Protein AF-A0A8T5RYU9-F1 (afdb_monomer)

Structure (mmCIF, N/CA/C/O backbone):
data_AF-A0A8T5RYU9-F1
#
_entry.id   AF-A0A8T5RYU9-F1
#
loop_
_atom_site.group_PDB
_atom_site.id
_atom_site.type_symbol
_atom_site.label_atom_id
_atom_site.label_alt_id
_atom_site.label_comp_id
_atom_site.label_asym_id
_atom_site.label_entity_id
_atom_site.label_seq_id
_atom_site.pdbx_PDB_ins_code
_atom_site.Cartn_x
_atom_site.Cartn_y
_atom_site.Cartn_z
_atom_site.occupancy
_atom_site.B_iso_or_equiv
_atom_site.auth_seq_id
_atom_site.auth_comp_id
_atom_site.auth_asym_id
_atom_site.auth_atom_id
_atom_site.pdbx_PDB_model_num
ATOM 1 N N . PHE A 1 1 ? 0.669 10.475 -1.159 1.00 78.00 1 PHE A N 1
ATOM 2 C CA . PHE A 1 1 ? 1.565 9.339 -1.446 1.00 78.00 1 PHE A CA 1
ATOM 3 C C . PHE A 1 1 ? 2.397 9.607 -2.696 1.00 78.00 1 PHE A C 1
ATOM 5 O O . PHE A 1 1 ? 3.528 10.034 -2.533 1.00 78.00 1 PHE A O 1
ATOM 12 N N . PHE A 1 2 ? 1.843 9.515 -3.912 1.00 74.62 2 PHE A N 1
ATOM 13 C CA . PHE A 1 2 ? 2.613 9.775 -5.142 1.00 74.62 2 PHE A CA 1
ATOM 14 C C . PHE A 1 2 ? 3.248 11.167 -5.209 1.00 74.62 2 PHE A C 1
ATOM 16 O O . PHE A 1 2 ? 4.422 11.258 -5.515 1.00 74.62 2 PHE A O 1
ATOM 23 N N . GLY A 1 3 ? 2.546 12.235 -4.812 1.00 72.81 3 GLY A N 1
ATOM 24 C CA . GLY A 1 3 ? 3.155 13.574 -4.765 1.00 72.81 3 GLY A CA 1
ATOM 25 C C . GLY A 1 3 ? 4.352 13.688 -3.807 1.00 72.81 3 GLY A C 1
ATOM 26 O O . GLY A 1 3 ? 5.285 14.424 -4.089 1.00 72.81 3 GLY A O 1
ATOM 27 N N . PHE A 1 4 ? 4.362 12.922 -2.708 1.00 77.75 4 PHE A N 1
ATOM 28 C CA . PHE A 1 4 ? 5.522 12.850 -1.813 1.00 77.75 4 PHE A CA 1
ATOM 29 C C . PHE A 1 4 ? 6.677 12.107 -2.491 1.00 77.75 4 PHE A C 1
ATOM 31 O O . PHE A 1 4 ? 7.790 12.613 -2.502 1.00 77.75 4 PHE A O 1
ATOM 38 N N . ILE A 1 5 ? 6.396 10.959 -3.115 1.00 74.94 5 ILE A N 1
ATOM 39 C CA . ILE A 1 5 ? 7.390 10.179 -3.865 1.00 74.94 5 ILE A CA 1
ATOM 40 C C . ILE A 1 5 ? 8.004 11.020 -4.996 1.00 74.94 5 ILE A C 1
ATOM 42 O O . ILE A 1 5 ? 9.221 11.132 -5.071 1.00 74.94 5 ILE A O 1
ATOM 46 N N . CYS A 1 6 ? 7.182 11.672 -5.821 1.00 71.38 6 CYS A N 1
ATOM 47 C CA . CYS A 1 6 ? 7.631 12.511 -6.935 1.00 71.38 6 CYS A CA 1
ATOM 48 C C . CYS A 1 6 ? 8.440 13.731 -6.481 1.00 71.38 6 CYS A C 1
ATOM 50 O O . CYS A 1 6 ? 9.391 14.112 -7.149 1.00 71.38 6 CYS A O 1
ATOM 52 N N . ASN A 1 7 ? 8.093 14.337 -5.342 1.00 75.38 7 ASN A N 1
ATOM 53 C CA . ASN A 1 7 ? 8.866 15.454 -4.800 1.00 75.38 7 ASN A CA 1
ATOM 54 C C . ASN A 1 7 ? 10.237 15.015 -4.267 1.00 75.38 7 ASN A C 1
ATOM 56 O O . ASN A 1 7 ? 11.183 15.789 -4.258 1.00 75.38 7 ASN A O 1
ATOM 60 N N . VAL A 1 8 ? 10.329 13.782 -3.778 1.00 70.31 8 VAL A N 1
ATOM 61 C CA . VAL A 1 8 ? 11.520 13.274 -3.099 1.00 70.31 8 VAL A CA 1
ATOM 62 C C . VAL A 1 8 ? 12.534 12.664 -4.069 1.00 70.31 8 VAL A C 1
ATOM 64 O O . VAL A 1 8 ? 13.731 12.780 -3.842 1.00 70.31 8 VAL A O 1
ATOM 67 N N . TYR A 1 9 ? 12.073 12.012 -5.132 1.00 65.25 9 TYR A N 1
ATOM 68 C CA . TYR A 1 9 ? 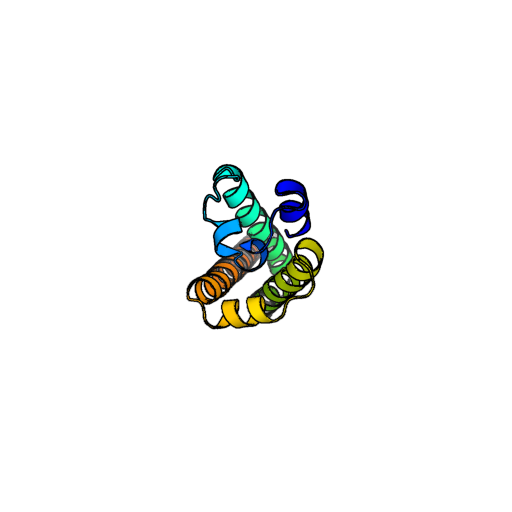12.947 11.380 -6.122 1.00 65.25 9 TYR A CA 1
ATOM 69 C C . TYR A 1 9 ? 13.256 12.265 -7.346 1.00 65.25 9 TYR A C 1
ATOM 71 O O . TYR A 1 9 ? 13.955 11.825 -8.259 1.00 65.25 9 TYR A O 1
ATOM 79 N N . GLU A 1 10 ? 12.711 13.483 -7.398 1.00 62.25 10 GLU A N 1
ATOM 80 C CA . GLU A 1 10 ? 12.784 14.349 -8.579 1.00 62.25 10 GLU A CA 1
ATOM 81 C C . GLU A 1 10 ? 12.325 13.600 -9.859 1.00 62.25 10 GLU A C 1
ATOM 83 O O . GLU A 1 10 ? 11.500 12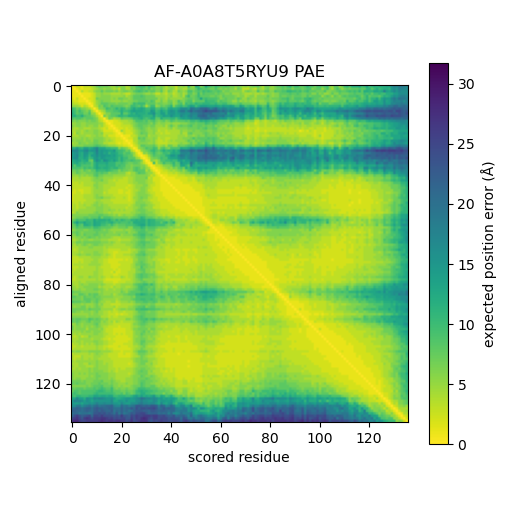.684 -9.796 1.00 62.25 10 GLU A O 1
ATOM 88 N N . TYR A 1 11 ? 12.790 13.992 -11.048 1.00 58.38 11 TYR A N 1
ATOM 89 C CA . TYR A 1 11 ? 12.361 13.382 -12.318 1.00 58.38 11 TYR A CA 1
ATOM 90 C C . TYR A 1 11 ? 12.949 11.971 -12.564 1.00 58.38 11 TYR A C 1
ATOM 92 O O . TYR A 1 11 ? 12.584 11.322 -13.543 1.00 58.38 11 TYR A O 1
ATOM 100 N N . ASP A 1 12 ? 13.835 11.475 -11.690 1.00 61.25 12 ASP A N 1
ATOM 101 C CA . ASP A 1 12 ? 14.712 10.319 -11.955 1.00 61.25 12 ASP A CA 1
ATOM 102 C C . ASP A 1 12 ? 14.230 8.996 -11.317 1.00 61.25 12 ASP A C 1
ATOM 104 O O . ASP A 1 12 ? 14.986 8.046 -11.127 1.00 61.25 12 ASP A O 1
ATOM 108 N N . ILE A 1 13 ? 12.939 8.895 -10.974 1.00 66.94 13 ILE A N 1
ATOM 109 C CA . ILE A 1 13 ? 12.355 7.641 -10.447 1.00 66.94 13 ILE A CA 1
ATOM 110 C C . ILE A 1 13 ? 12.397 6.526 -11.497 1.00 66.94 13 ILE A C 1
ATOM 112 O O . ILE A 1 13 ? 12.555 5.342 -11.168 1.00 66.94 13 ILE A O 1
ATOM 116 N N . GLY A 1 14 ? 12.227 6.905 -12.765 1.00 72.06 14 GLY A N 1
ATOM 117 C CA . GLY A 1 14 ? 12.243 5.997 -13.900 1.00 72.06 14 GLY A CA 1
ATOM 118 C C . GLY A 1 14 ? 11.305 4.797 -13.724 1.00 72.06 14 GLY A C 1
ATOM 119 O O . GLY A 1 14 ? 10.153 4.912 -13.305 1.00 72.06 14 GLY A O 1
ATOM 120 N N . VAL A 1 15 ? 11.845 3.610 -13.997 1.00 74.75 15 VAL A N 1
ATOM 121 C CA . VAL A 1 15 ? 11.147 2.315 -13.921 1.00 74.75 15 VAL A CA 1
ATOM 122 C C . VAL A 1 15 ? 10.771 1.926 -12.483 1.00 74.75 15 VAL A C 1
ATOM 124 O O . VAL A 1 15 ? 9.825 1.166 -12.275 1.00 74.75 15 VAL A O 1
ATOM 127 N N . 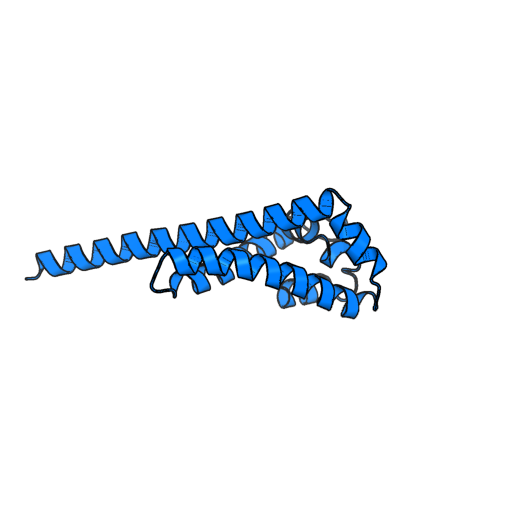SER A 1 16 ? 11.440 2.482 -11.470 1.00 76.38 16 SER A N 1
ATOM 128 C CA . SER A 1 16 ? 11.203 2.139 -10.059 1.00 76.38 16 SER A CA 1
ATOM 129 C C . SER A 1 16 ? 9.791 2.508 -9.590 1.00 76.38 16 SER A C 1
ATOM 131 O O . SER A 1 16 ? 9.284 1.912 -8.645 1.00 76.38 16 SER A O 1
ATOM 133 N N . ILE A 1 17 ? 9.120 3.458 -10.258 1.00 82.31 17 ILE A N 1
ATOM 134 C CA . ILE A 1 17 ? 7.743 3.840 -9.910 1.00 82.31 17 ILE A CA 1
ATOM 135 C C . ILE A 1 17 ? 6.735 2.743 -10.257 1.00 82.31 17 ILE A C 1
ATOM 137 O O . ILE A 1 17 ? 5.683 2.662 -9.626 1.00 82.31 17 ILE A O 1
ATOM 141 N N . LEU A 1 18 ? 7.056 1.876 -11.225 1.00 82.56 18 LEU A N 1
ATOM 142 C CA . LEU A 1 18 ? 6.250 0.694 -11.526 1.00 82.56 18 LEU A CA 1
ATOM 143 C C . LEU A 1 18 ? 6.374 -0.326 -10.389 1.00 82.56 18 LEU A C 1
ATOM 145 O O . LEU A 1 18 ? 5.369 -0.866 -9.932 1.00 82.56 1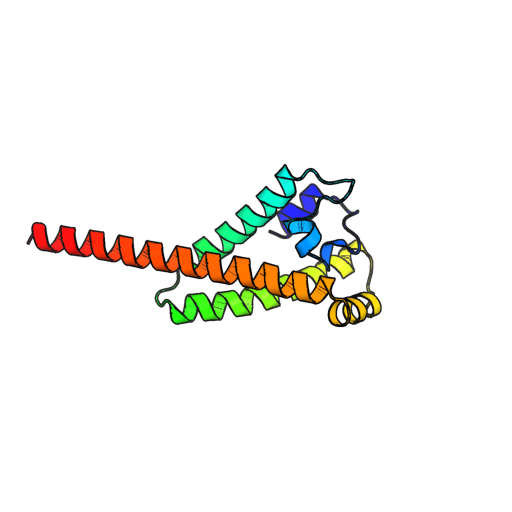8 LEU A O 1
ATOM 149 N N . TYR A 1 19 ? 7.589 -0.514 -9.872 1.00 84.38 19 TYR A N 1
ATOM 150 C CA . TYR A 1 19 ? 7.918 -1.442 -8.789 1.00 84.38 19 TYR A CA 1
ATOM 151 C C . TYR A 1 19 ? 7.890 -0.746 -7.425 1.00 84.38 19 TYR A C 1
ATOM 153 O O . TYR A 1 19 ? 8.901 -0.563 -6.748 1.00 84.38 19 TYR A O 1
ATOM 161 N N . LEU A 1 20 ? 6.691 -0.345 -6.997 1.00 84.31 20 LEU A N 1
ATOM 162 C CA . LEU A 1 20 ? 6.484 0.357 -5.726 1.00 84.31 20 LEU A CA 1
ATOM 163 C C . LEU A 1 20 ? 6.981 -0.422 -4.500 1.00 84.31 20 LEU A C 1
ATOM 165 O O . LEU A 1 20 ? 7.258 0.211 -3.486 1.00 84.31 20 LEU A O 1
ATOM 169 N N . ASN A 1 21 ? 7.125 -1.754 -4.554 1.00 80.12 21 ASN A N 1
ATOM 170 C CA . ASN A 1 21 ? 7.784 -2.494 -3.470 1.00 80.12 21 ASN A CA 1
ATOM 171 C C . ASN A 1 21 ? 9.196 -1.966 -3.194 1.00 80.12 21 ASN A C 1
ATOM 173 O O . ASN A 1 21 ? 9.579 -1.827 -2.032 1.00 80.12 21 ASN A O 1
ATOM 177 N N . GLN A 1 22 ? 9.938 -1.628 -4.249 1.00 79.31 22 GLN A N 1
ATOM 178 C CA . GLN A 1 22 ? 11.279 -1.082 -4.138 1.00 79.31 22 GLN A CA 1
ATOM 179 C C . GLN A 1 22 ? 11.221 0.303 -3.503 1.00 79.31 22 GLN A C 1
ATOM 181 O O . GLN A 1 22 ? 11.912 0.554 -2.529 1.00 79.31 22 GLN A O 1
ATOM 186 N N . VAL A 1 23 ? 10.299 1.162 -3.939 1.00 77.25 23 VAL A N 1
ATOM 187 C CA . VAL A 1 23 ? 10.106 2.499 -3.347 1.00 77.25 23 VAL A CA 1
ATOM 188 C C . VAL A 1 23 ? 9.704 2.433 -1.863 1.00 77.25 23 VAL A C 1
ATOM 190 O O . VAL A 1 23 ? 10.141 3.254 -1.055 1.00 77.25 23 VAL A O 1
ATOM 193 N N . LEU A 1 24 ? 8.874 1.455 -1.489 1.00 76.94 24 LEU A N 1
ATOM 194 C CA . LEU A 1 24 ? 8.314 1.306 -0.143 1.00 76.94 24 LEU A CA 1
ATOM 195 C C . LEU A 1 24 ? 9.282 0.657 0.860 1.00 76.94 24 LEU A C 1
ATOM 197 O O . LEU A 1 24 ? 9.250 1.020 2.038 1.00 76.94 24 LEU A O 1
ATOM 201 N N . PHE A 1 25 ? 10.115 -0.294 0.420 1.00 69.94 25 PHE A N 1
ATOM 202 C CA . PHE A 1 25 ? 10.920 -1.132 1.320 1.00 69.94 25 PHE A CA 1
ATOM 203 C C . PHE A 1 25 ? 12.377 -1.349 0.907 1.00 69.94 25 PHE A C 1
ATOM 205 O O . PHE A 1 25 ? 13.163 -1.730 1.773 1.00 69.94 25 PHE A O 1
ATOM 212 N N . MET A 1 26 ? 12.763 -1.138 -0.357 1.00 61.50 26 MET A N 1
ATOM 213 C CA . MET A 1 26 ? 14.143 -1.380 -0.788 1.00 61.50 26 MET A CA 1
ATOM 214 C C . MET A 1 26 ? 14.923 -0.089 -1.010 1.00 61.50 26 MET A C 1
ATOM 216 O O . MET A 1 26 ? 14.492 0.872 -1.639 1.00 61.50 26 MET A O 1
ATOM 220 N N . THR A 1 27 ? 16.147 -0.112 -0.507 1.00 54.06 27 THR A N 1
ATOM 221 C CA . THR A 1 27 ? 17.171 0.893 -0.746 1.00 54.06 27 THR A CA 1
ATOM 222 C C . THR A 1 27 ? 17.551 0.859 -2.227 1.00 54.06 27 THR A C 1
ATOM 224 O O . THR A 1 27 ? 18.317 0.000 -2.658 1.00 54.06 27 THR A O 1
ATOM 227 N N . SER A 1 28 ? 17.021 1.780 -3.031 1.00 55.22 28 SER A N 1
ATOM 228 C CA . SER A 1 28 ? 17.721 2.151 -4.263 1.00 55.22 28 SER A CA 1
ATOM 229 C C . SER A 1 28 ? 18.993 2.905 -3.863 1.00 55.22 28 SER A C 1
ATOM 231 O O . SER A 1 28 ? 19.002 3.574 -2.830 1.00 55.22 28 SER A O 1
ATOM 233 N N . SER A 1 29 ? 20.073 2.814 -4.643 1.00 54.75 29 SER A N 1
ATOM 234 C CA . SER A 1 29 ? 21.368 3.458 -4.337 1.00 54.75 29 SER A CA 1
ATOM 235 C C . SER A 1 29 ? 21.255 4.957 -4.039 1.00 54.75 29 SER A C 1
ATOM 237 O O . SER A 1 29 ? 22.102 5.519 -3.350 1.00 54.75 29 SER A O 1
ATOM 239 N N . ASN A 1 30 ? 20.185 5.583 -4.526 1.00 55.53 30 ASN A N 1
ATOM 240 C CA . ASN A 1 30 ? 19.919 7.010 -4.410 1.00 55.53 30 ASN A CA 1
ATOM 241 C C . ASN A 1 30 ? 18.941 7.350 -3.271 1.00 55.53 30 ASN A C 1
ATOM 243 O O . ASN A 1 30 ? 18.589 8.516 -3.109 1.00 55.53 30 ASN A O 1
ATOM 247 N N . PHE A 1 31 ? 18.477 6.362 -2.489 1.00 61.56 31 PHE A N 1
ATOM 248 C CA . PHE A 1 31 ? 17.402 6.563 -1.523 1.00 61.56 31 PHE A CA 1
ATOM 249 C C . PHE A 1 31 ? 17.693 6.009 -0.119 1.00 61.56 31 PHE A C 1
ATOM 251 O O . PHE A 1 31 ? 17.869 4.800 0.049 1.00 61.56 31 PHE A O 1
ATOM 258 N N . PRO A 1 32 ? 17.709 6.861 0.926 1.00 63.00 32 PRO A N 1
ATOM 259 C CA . PRO A 1 32 ? 17.898 6.406 2.296 1.00 63.00 32 PRO A CA 1
ATOM 260 C C . PRO A 1 32 ? 16.696 5.589 2.780 1.00 63.00 32 PRO A C 1
ATOM 262 O O . PRO A 1 32 ? 15.546 6.002 2.630 1.00 63.00 32 PRO A O 1
ATOM 265 N N . VAL A 1 33 ? 16.971 4.483 3.477 1.00 64.75 33 VAL A N 1
ATO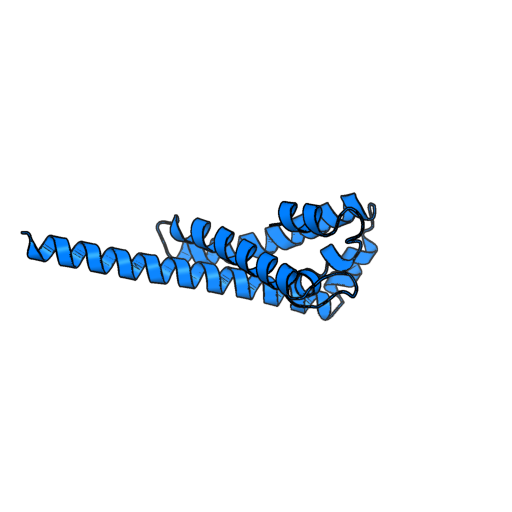M 266 C CA . VAL A 1 33 ? 15.966 3.586 4.086 1.00 64.75 33 VAL A CA 1
ATOM 267 C C . VAL A 1 33 ? 14.926 4.344 4.932 1.00 64.75 33 VAL A C 1
ATOM 269 O O . VAL A 1 33 ? 13.758 3.958 4.996 1.00 64.75 33 VAL A O 1
ATOM 272 N N . SER A 1 34 ? 15.326 5.458 5.555 1.00 64.81 34 SER A N 1
ATOM 273 C CA . SER A 1 34 ? 14.448 6.309 6.365 1.00 64.81 34 SER A CA 1
ATOM 274 C C . SER A 1 34 ? 13.309 6.955 5.567 1.00 64.81 34 SER A C 1
ATOM 276 O O . SER A 1 34 ? 12.206 7.092 6.099 1.00 64.81 34 SER A O 1
ATOM 278 N N . LEU A 1 35 ? 13.529 7.321 4.300 1.00 70.81 35 LEU A N 1
ATOM 279 C CA . LEU A 1 35 ? 12.496 7.942 3.470 1.00 70.81 35 LEU A CA 1
ATOM 280 C C . LEU A 1 35 ? 11.558 6.907 2.818 1.00 70.81 35 LEU A C 1
ATOM 282 O O . LEU A 1 35 ? 10.363 7.188 2.691 1.00 70.81 35 LEU A O 1
ATOM 286 N N . SER A 1 36 ? 12.037 5.696 2.494 1.00 73.62 36 SER A N 1
ATOM 287 C CA . SER A 1 36 ? 11.179 4.574 2.047 1.00 73.62 36 SER A CA 1
ATOM 288 C C . SER A 1 36 ? 10.153 4.211 3.107 1.00 73.62 36 SER A C 1
ATOM 290 O O . SER A 1 36 ? 8.952 4.117 2.840 1.00 73.62 36 SER A O 1
ATOM 292 N N . PHE A 1 37 ? 10.618 4.103 4.352 1.00 79.44 37 PHE A N 1
ATOM 293 C CA . PHE A 1 37 ? 9.750 3.834 5.486 1.00 79.44 37 PHE A CA 1
ATOM 294 C C . PHE A 1 37 ? 8.715 4.950 5.693 1.00 79.44 37 PHE A C 1
ATOM 296 O O . PHE A 1 37 ? 7.540 4.669 5.936 1.00 79.44 37 PHE A O 1
ATOM 303 N N . LEU A 1 38 ? 9.114 6.216 5.518 1.00 84.00 38 LEU A N 1
ATOM 304 C CA . LEU A 1 38 ? 8.195 7.351 5.605 1.00 84.00 38 LEU A CA 1
ATOM 305 C C . LEU A 1 38 ? 7.101 7.295 4.525 1.00 84.00 38 LEU A C 1
ATOM 307 O O . LEU A 1 38 ? 5.937 7.557 4.823 1.00 84.00 38 LEU A O 1
ATOM 311 N N . SER A 1 39 ? 7.441 6.896 3.297 1.00 84.44 39 SER A N 1
ATOM 312 C CA . SER A 1 39 ? 6.470 6.696 2.212 1.00 84.44 39 SER A CA 1
ATOM 313 C C . SER A 1 39 ? 5.422 5.634 2.571 1.00 84.44 39 SER A C 1
ATOM 315 O O . SER A 1 39 ? 4.216 5.866 2.427 1.00 84.44 39 SER A O 1
ATOM 317 N N . SER A 1 40 ? 5.871 4.508 3.135 1.00 86.31 40 SER A N 1
ATOM 318 C CA . SER A 1 40 ? 5.005 3.440 3.646 1.00 86.31 40 SER A CA 1
ATOM 319 C C . SER A 1 40 ? 4.091 3.920 4.780 1.00 86.31 40 SER A C 1
ATOM 321 O O . SER A 1 40 ? 2.898 3.613 4.777 1.00 86.31 40 SER A O 1
ATOM 323 N N . ILE A 1 41 ? 4.602 4.738 5.709 1.00 89.56 41 ILE A N 1
ATOM 324 C CA . ILE A 1 41 ? 3.790 5.360 6.770 1.00 89.56 41 ILE A CA 1
ATOM 325 C C . ILE A 1 41 ? 2.739 6.300 6.178 1.00 89.56 41 ILE A C 1
ATOM 327 O O . ILE A 1 41 ? 1.581 6.263 6.589 1.00 89.56 41 ILE A O 1
ATOM 331 N N . ILE A 1 42 ? 3.108 7.137 5.206 1.00 90.38 42 ILE A N 1
ATOM 332 C CA . ILE A 1 42 ? 2.170 8.060 4.555 1.00 90.38 42 ILE A CA 1
ATOM 333 C C . ILE A 1 42 ? 1.054 7.274 3.860 1.00 90.38 42 ILE A C 1
ATOM 335 O O . ILE A 1 42 ? -0.116 7.632 4.000 1.00 90.38 42 ILE A O 1
ATOM 339 N N . LEU A 1 43 ? 1.393 6.201 3.136 1.00 91.25 43 LEU A N 1
ATOM 340 C CA . LEU A 1 43 ? 0.401 5.324 2.514 1.00 91.25 43 LEU A CA 1
ATOM 341 C C . LEU A 1 43 ? -0.533 4.719 3.564 1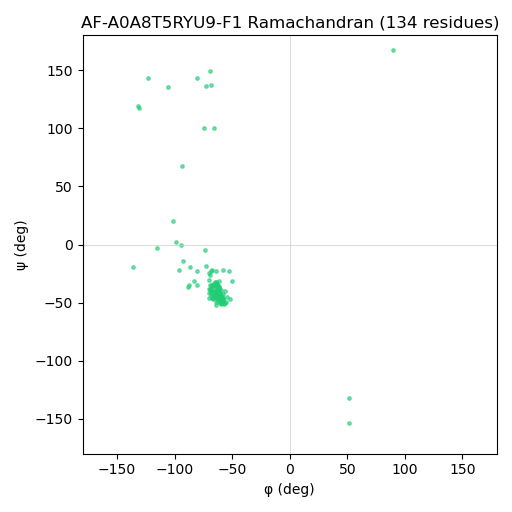.00 91.25 43 LEU A C 1
ATOM 343 O O . LEU A 1 43 ? -1.755 4.811 3.434 1.00 91.25 43 LEU A O 1
ATOM 347 N N . PHE A 1 44 ? 0.050 4.166 4.629 1.00 93.06 44 PHE A N 1
ATOM 348 C CA . PHE A 1 44 ? -0.692 3.593 5.741 1.00 93.06 44 PHE A CA 1
ATOM 349 C C . PHE A 1 44 ? -1.667 4.609 6.342 1.00 93.06 44 PHE A C 1
ATOM 351 O O . PHE A 1 44 ? -2.844 4.294 6.479 1.00 93.06 44 PHE A O 1
ATOM 358 N N . LEU A 1 45 ? -1.222 5.832 6.648 1.00 93.44 45 LEU A N 1
ATOM 359 C CA . LEU A 1 45 ? -2.058 6.873 7.250 1.00 93.44 45 LEU A CA 1
ATOM 360 C C . LEU A 1 45 ? -3.206 7.307 6.333 1.00 93.44 45 LEU A C 1
ATOM 362 O O . LEU A 1 45 ? -4.326 7.476 6.808 1.00 93.44 45 LEU A O 1
ATOM 366 N N . ILE A 1 46 ? -2.965 7.458 5.028 1.00 91.38 46 ILE A N 1
ATOM 367 C CA . ILE A 1 46 ? -4.015 7.842 4.070 1.00 91.38 46 ILE A CA 1
ATOM 368 C C . ILE A 1 46 ? -5.142 6.805 4.072 1.00 91.38 46 ILE A C 1
ATOM 370 O O . ILE A 1 46 ? -6.310 7.162 4.244 1.00 91.38 46 ILE A O 1
ATOM 374 N N . ILE A 1 47 ? -4.795 5.523 3.927 1.00 92.31 47 ILE A N 1
ATOM 375 C CA . ILE A 1 47 ? -5.782 4.436 3.931 1.00 92.31 47 ILE A CA 1
ATOM 376 C C . ILE A 1 47 ? -6.436 4.299 5.306 1.00 92.31 47 ILE A C 1
ATOM 378 O O . ILE A 1 47 ? -7.636 4.043 5.387 1.00 92.31 47 ILE A O 1
ATOM 382 N N . PHE A 1 48 ? -5.687 4.560 6.377 1.00 92.88 48 PHE A N 1
ATOM 383 C CA . PHE A 1 48 ? -6.176 4.479 7.747 1.00 92.88 48 PHE A CA 1
ATOM 384 C C . PHE A 1 48 ? -7.277 5.510 7.977 1.00 92.88 48 PHE A C 1
ATOM 386 O O . PHE A 1 48 ? -8.377 5.164 8.400 1.00 92.88 48 PHE A O 1
ATOM 393 N N . PHE A 1 49 ? -7.016 6.779 7.650 1.00 92.62 49 PHE A N 1
ATOM 394 C CA . PHE A 1 49 ? -7.999 7.849 7.800 1.00 92.62 49 PHE A CA 1
ATOM 395 C C . PHE A 1 49 ? -9.203 7.650 6.885 1.00 92.62 49 PHE A C 1
ATOM 397 O O . PHE A 1 49 ? -10.336 7.873 7.315 1.00 92.62 49 PHE A O 1
ATOM 404 N N . MET A 1 50 ? -8.979 7.201 5.648 1.00 90.81 50 MET A N 1
ATOM 405 C CA . MET A 1 50 ? -10.063 6.882 4.723 1.00 90.81 50 MET A CA 1
ATOM 406 C C . MET A 1 50 ? -10.956 5.774 5.295 1.00 90.81 50 MET A C 1
ATOM 408 O O . MET A 1 50 ? -12.162 5.956 5.413 1.00 90.81 50 MET A O 1
ATOM 412 N N . SER A 1 51 ? -10.365 4.666 5.742 1.00 90.44 51 SER A N 1
ATOM 413 C CA . SER A 1 51 ? -11.087 3.541 6.336 1.00 90.44 51 SER A CA 1
ATOM 414 C C . SER A 1 51 ? -11.763 3.896 7.660 1.00 90.44 51 SER A C 1
ATOM 416 O O . SER A 1 51 ? -12.839 3.380 7.950 1.00 90.44 51 SER A O 1
ATOM 418 N N . TYR A 1 52 ? -11.157 4.760 8.476 1.00 88.75 52 TYR A N 1
ATOM 419 C CA . TYR A 1 52 ? -11.727 5.190 9.752 1.00 88.75 52 TYR A CA 1
ATOM 420 C C . TYR A 1 52 ? -13.026 5.981 9.555 1.00 88.75 52 TYR A C 1
ATOM 422 O O . TYR A 1 52 ? -13.944 5.905 10.380 1.00 88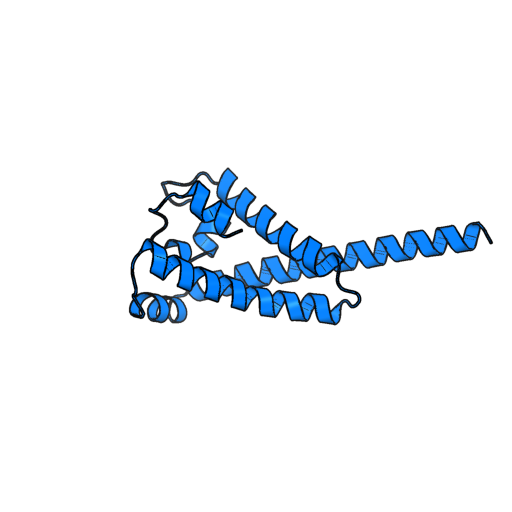.75 52 TYR A O 1
ATOM 430 N N . ARG A 1 53 ? -13.142 6.727 8.452 1.00 88.44 53 ARG A N 1
ATOM 431 C CA . ARG A 1 53 ? -14.359 7.480 8.125 1.00 88.44 53 ARG A CA 1
ATOM 432 C C . ARG A 1 53 ? -15.532 6.570 7.760 1.00 88.44 53 ARG A C 1
ATOM 434 O O . ARG A 1 53 ? -16.666 6.921 8.086 1.00 88.44 53 ARG A O 1
ATOM 441 N N . GLU A 1 54 ? -15.277 5.364 7.259 1.00 88.88 54 GLU A N 1
ATOM 442 C CA . GLU A 1 54 ? -16.348 4.505 6.748 1.00 88.88 54 GLU A CA 1
ATOM 443 C C . GLU A 1 54 ? -17.222 3.901 7.836 1.00 88.88 54 GLU A C 1
ATOM 445 O O . GLU A 1 54 ? -16.754 3.445 8.880 1.00 88.88 54 GLU A O 1
ATOM 450 N N . ALA A 1 55 ? -18.534 3.924 7.601 1.00 79.06 55 ALA A N 1
ATOM 451 C CA . ALA A 1 55 ? -19.525 3.507 8.585 1.00 79.06 55 ALA A CA 1
ATOM 452 C C . ALA A 1 55 ? -19.474 2.000 8.880 1.00 79.06 55 ALA A C 1
ATOM 454 O O . ALA A 1 55 ? -19.679 1.608 10.030 1.00 79.06 55 ALA A O 1
ATOM 455 N N . PHE A 1 56 ? -19.161 1.174 7.874 1.00 81.06 56 PHE A N 1
ATOM 456 C CA . PHE A 1 56 ? -19.116 -0.281 8.013 1.00 81.06 56 PHE A CA 1
ATOM 457 C C . PHE A 1 56 ? -17.751 -0.857 7.634 1.00 81.06 56 PHE A C 1
ATOM 459 O O . PHE A 1 56 ? -17.115 -0.435 6.668 1.00 81.06 56 PHE A O 1
ATOM 466 N N . PHE A 1 57 ? -17.354 -1.884 8.383 1.00 82.62 57 PHE A N 1
ATOM 467 C CA . PHE A 1 57 ? -16.086 -2.597 8.232 1.00 82.62 57 PHE A CA 1
ATOM 468 C C . PHE A 1 57 ? -15.912 -3.250 6.856 1.00 82.62 57 PHE A C 1
ATOM 470 O O . PHE A 1 57 ? -14.848 -3.177 6.247 1.00 82.62 57 PHE A O 1
ATOM 477 N N . GLU A 1 58 ? -16.976 -3.859 6.341 1.00 85.00 58 GLU A N 1
ATOM 478 C CA . GLU A 1 58 ? -16.956 -4.554 5.054 1.00 85.00 58 GLU A CA 1
ATOM 479 C C . GLU A 1 58 ? -16.665 -3.594 3.895 1.00 85.00 58 GLU A C 1
ATOM 481 O O . GLU A 1 58 ? -15.915 -3.937 2.979 1.00 85.00 58 GLU A O 1
ATOM 486 N N . TYR A 1 59 ? -17.197 -2.367 3.957 1.00 86.31 59 TYR A N 1
ATOM 487 C CA . TYR A 1 59 ? -16.899 -1.334 2.964 1.00 86.31 59 TYR A CA 1
ATOM 488 C C . TYR A 1 59 ? -15.463 -0.835 3.084 1.00 86.31 59 TYR A C 1
ATOM 490 O O . TYR A 1 59 ? -14.818 -0.646 2.059 1.00 86.31 59 TYR A O 1
ATOM 498 N N . ALA A 1 60 ? -14.932 -0.694 4.300 1.00 85.25 60 ALA A N 1
ATOM 499 C CA . ALA A 1 60 ? -13.533 -0.336 4.519 1.00 85.25 60 ALA A CA 1
ATOM 500 C C . ALA A 1 60 ? -12.558 -1.346 3.881 1.00 85.25 60 ALA A C 1
ATOM 502 O O . ALA A 1 60 ? -11.639 -0.942 3.167 1.00 85.25 60 ALA A O 1
ATOM 503 N N . ILE A 1 61 ? -12.784 -2.651 4.071 1.00 87.06 61 ILE A N 1
ATOM 504 C CA . ILE A 1 61 ? -11.958 -3.701 3.448 1.00 87.06 61 ILE A CA 1
ATOM 505 C C . ILE A 1 61 ? -12.161 -3.744 1.934 1.00 87.06 61 ILE A C 1
ATOM 507 O O . ILE A 1 61 ? -11.197 -3.831 1.180 1.00 87.06 61 ILE A O 1
ATOM 511 N N . ARG A 1 62 ? -13.406 -3.663 1.455 1.00 89.81 62 ARG A N 1
ATOM 512 C CA . ARG A 1 62 ? -13.665 -3.639 0.010 1.00 89.81 62 ARG A CA 1
ATOM 513 C C . ARG A 1 62 ? -12.948 -2.460 -0.646 1.00 89.81 62 ARG A C 1
ATOM 515 O O . ARG A 1 62 ? -12.326 -2.625 -1.691 1.00 89.81 62 ARG A O 1
ATOM 522 N N . ASN A 1 63 ? -13.014 -1.289 -0.021 1.00 88.62 63 ASN A N 1
ATOM 523 C CA . ASN A 1 63 ? -12.381 -0.081 -0.522 1.00 88.62 63 ASN A CA 1
ATOM 524 C C . ASN A 1 63 ? -10.849 -0.185 -0.495 1.00 88.62 63 ASN A C 1
ATOM 526 O O . ASN A 1 63 ? -10.199 0.277 -1.422 1.00 88.62 63 ASN A O 1
ATOM 530 N N . SER A 1 64 ? -10.250 -0.849 0.499 1.00 88.50 64 SER A N 1
ATOM 531 C CA . SER A 1 64 ? -8.791 -1.028 0.545 1.00 88.50 64 SER A CA 1
ATOM 532 C C . SER A 1 64 ? -8.253 -1.859 -0.630 1.00 88.50 64 SER A C 1
ATOM 534 O O . SER A 1 64 ? -7.203 -1.525 -1.178 1.00 88.50 64 SER A O 1
ATOM 536 N N . ILE A 1 65 ? -9.010 -2.865 -1.085 1.00 90.44 65 ILE A N 1
ATOM 537 C CA . ILE A 1 65 ? -8.692 -3.656 -2.287 1.00 90.44 65 ILE A CA 1
ATOM 538 C C . ILE A 1 65 ? -8.792 -2.789 -3.551 1.00 90.44 65 ILE A C 1
ATOM 540 O O . ILE A 1 65 ? -7.882 -2.797 -4.381 1.00 90.44 65 ILE A O 1
ATOM 544 N N . TRP A 1 66 ? -9.863 -2.000 -3.691 1.00 91.38 66 TRP A N 1
ATOM 545 C CA . TRP A 1 66 ? -10.006 -1.066 -4.817 1.00 91.38 66 TRP A CA 1
ATOM 546 C C . TRP A 1 66 ? -8.895 -0.016 -4.839 1.00 91.38 66 TRP A C 1
ATOM 548 O O . TRP A 1 66 ? -8.351 0.288 -5.900 1.00 91.38 66 TRP A O 1
ATOM 558 N N . MET A 1 67 ? -8.499 0.486 -3.669 1.00 89.88 67 MET A N 1
ATOM 559 C CA . MET A 1 67 ? -7.388 1.423 -3.546 1.00 89.88 67 MET A CA 1
ATOM 560 C C . MET A 1 67 ? -6.068 0.814 -4.004 1.00 89.88 67 MET A C 1
ATOM 562 O O . MET A 1 67 ? -5.272 1.525 -4.604 1.00 89.88 67 MET A O 1
ATOM 566 N N . THR A 1 68 ? -5.829 -0.482 -3.789 1.00 91.25 68 THR A N 1
ATOM 567 C CA . THR A 1 68 ? -4.633 -1.152 -4.321 1.00 91.25 68 THR A CA 1
ATOM 568 C C . THR A 1 68 ? -4.579 -1.060 -5.842 1.00 91.25 68 THR A C 1
ATOM 570 O O . THR A 1 68 ? -3.553 -0.658 -6.388 1.00 91.25 68 THR A O 1
ATOM 573 N N . LEU A 1 69 ? -5.689 -1.361 -6.523 1.00 91.19 69 LEU A N 1
ATOM 574 C CA . LEU A 1 69 ? -5.769 -1.255 -7.983 1.00 91.19 69 LEU A CA 1
ATOM 575 C C . LEU A 1 69 ? -5.563 0.186 -8.456 1.00 91.19 69 LEU A C 1
ATOM 577 O O . LEU A 1 69 ? -4.802 0.418 -9.393 1.00 91.19 69 LEU A O 1
ATOM 581 N N . LEU A 1 70 ? -6.182 1.157 -7.778 1.00 92.56 70 LEU A N 1
ATOM 582 C CA . LEU A 1 70 ? -6.000 2.576 -8.088 1.00 92.56 70 LEU A CA 1
ATOM 583 C C . LEU A 1 70 ? -4.550 3.032 -7.894 1.00 92.56 70 LEU A C 1
ATOM 585 O O . LEU A 1 70 ? -4.045 3.787 -8.717 1.00 92.56 70 LEU A O 1
ATOM 589 N N . ILE A 1 71 ? -3.862 2.569 -6.846 1.00 91.81 71 ILE A N 1
ATOM 590 C CA . ILE A 1 71 ? -2.450 2.898 -6.601 1.00 91.81 71 ILE A CA 1
ATOM 591 C C . ILE A 1 71 ? -1.568 2.339 -7.719 1.00 91.81 71 ILE A C 1
ATOM 593 O O . ILE A 1 71 ? -0.729 3.068 -8.235 1.00 91.81 71 ILE A O 1
ATOM 597 N N . ILE A 1 72 ? -1.770 1.082 -8.122 1.00 91.44 72 ILE A N 1
ATOM 598 C CA . ILE A 1 72 ? -1.008 0.468 -9.221 1.00 91.44 72 ILE A CA 1
ATOM 599 C C . ILE A 1 72 ? -1.261 1.224 -10.529 1.00 91.44 72 ILE A C 1
ATOM 601 O O . ILE A 1 72 ? -0.327 1.609 -11.220 1.00 91.44 72 ILE A O 1
ATOM 605 N N . PHE A 1 73 ? -2.521 1.512 -10.847 1.00 91.25 73 PHE A N 1
ATOM 606 C CA . PHE A 1 73 ? -2.856 2.248 -12.063 1.00 91.25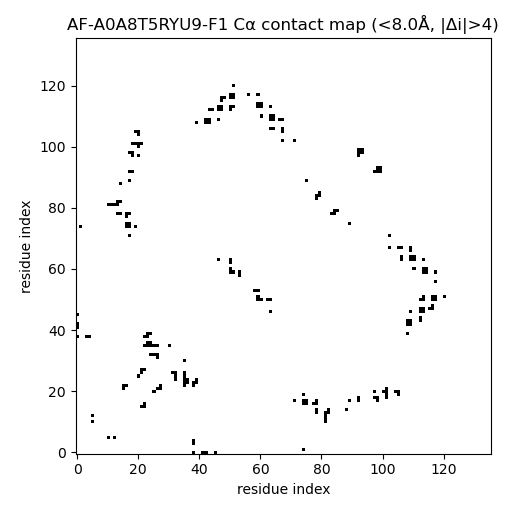 73 PHE A CA 1
ATOM 607 C C . PHE A 1 73 ? -2.258 3.663 -12.068 1.00 91.25 73 PHE A C 1
ATOM 609 O O . PHE A 1 73 ? -1.706 4.119 -13.069 1.00 91.25 73 PHE A O 1
ATOM 616 N N . GLN A 1 74 ? -2.302 4.346 -10.924 1.00 90.31 74 GLN A N 1
ATOM 617 C CA . GLN A 1 74 ? -1.689 5.658 -10.760 1.00 90.31 74 GLN A CA 1
ATOM 618 C C . GLN A 1 74 ? -0.163 5.606 -10.914 1.00 90.31 74 GLN A C 1
ATOM 620 O O . GLN A 1 74 ? 0.424 6.571 -11.404 1.00 90.31 74 GLN A O 1
ATOM 625 N N . SER A 1 75 ? 0.483 4.504 -10.522 1.00 89.19 75 SER A N 1
ATOM 626 C CA . SER A 1 75 ? 1.927 4.332 -10.696 1.00 89.19 75 SER A CA 1
ATOM 627 C C . SER A 1 75 ? 2.314 4.198 -12.168 1.00 89.19 75 SER A C 1
ATOM 629 O O . SER A 1 75 ? 3.313 4.777 -12.586 1.00 89.19 75 SER A O 1
ATOM 631 N N . TRP A 1 76 ? 1.481 3.542 -12.980 1.00 89.88 76 TRP A N 1
ATOM 632 C CA . TRP A 1 76 ? 1.682 3.450 -14.429 1.00 89.88 76 TRP A CA 1
ATOM 633 C C . TRP A 1 76 ? 1.490 4.791 -15.129 1.00 89.88 76 TRP A C 1
ATOM 635 O O . TRP A 1 76 ? 2.284 5.157 -15.991 1.00 89.88 76 TRP A O 1
ATOM 645 N N . ILE A 1 77 ? 0.465 5.550 -14.730 1.00 88.44 77 ILE A N 1
ATOM 646 C CA . ILE A 1 77 ? 0.263 6.910 -15.240 1.00 88.44 77 ILE A CA 1
ATOM 647 C C . ILE A 1 77 ? 1.497 7.762 -14.939 1.00 88.44 77 ILE A C 1
ATOM 649 O O . ILE A 1 77 ? 1.998 8.458 -15.818 1.00 88.44 77 ILE A O 1
ATOM 653 N N . TRP A 1 78 ? 2.012 7.691 -13.709 1.00 86.06 78 TRP A N 1
ATOM 654 C CA . TRP A 1 78 ? 3.219 8.423 -13.338 1.00 86.06 78 TRP A CA 1
ATOM 655 C C . TRP A 1 78 ? 4.454 7.975 -14.111 1.00 86.06 78 TRP A C 1
ATOM 657 O O . TRP A 1 78 ? 5.207 8.832 -14.563 1.00 86.06 78 TRP A O 1
ATOM 667 N N . TYR A 1 79 ? 4.623 6.669 -14.319 1.00 85.56 79 TYR A N 1
ATOM 668 C CA . TYR A 1 79 ? 5.681 6.128 -15.167 1.00 85.56 79 TYR A CA 1
ATOM 669 C C . TYR A 1 79 ? 5.653 6.739 -16.574 1.00 85.56 79 TYR A C 1
ATOM 671 O O . TYR A 1 79 ? 6.689 7.177 -17.072 1.00 85.56 79 TYR A O 1
ATOM 679 N N . TRP A 1 80 ? 4.473 6.854 -17.190 1.00 87.06 80 TRP A N 1
ATOM 680 C CA . TRP A 1 80 ? 4.352 7.485 -18.505 1.00 87.06 80 TRP A CA 1
ATOM 681 C C . TRP A 1 80 ? 4.747 8.959 -18.510 1.00 87.06 80 TRP A C 1
ATOM 683 O O . TRP A 1 80 ? 5.325 9.427 -19.490 1.00 87.06 80 TRP A O 1
ATOM 693 N N . PHE A 1 81 ? 4.469 9.689 -17.428 1.00 83.81 81 PHE A N 1
ATOM 694 C CA . PHE A 1 81 ? 4.883 11.086 -17.305 1.00 83.81 81 PHE A CA 1
ATOM 695 C C . PHE A 1 81 ? 6.397 11.245 -17.145 1.00 83.81 81 PHE A C 1
ATOM 697 O O . PHE A 1 81 ? 6.954 12.186 -17.700 1.00 83.81 81 PHE A O 1
ATOM 704 N N . THR A 1 82 ? 7.065 10.356 -16.405 1.00 80.19 82 THR A N 1
ATOM 705 C CA . THR A 1 82 ? 8.501 10.491 -16.101 1.00 80.19 82 THR A CA 1
ATOM 706 C C . THR A 1 82 ? 9.407 9.851 -17.147 1.00 80.19 82 THR A C 1
ATOM 708 O O . THR A 1 82 ? 10.487 10.361 -17.422 1.00 80.19 82 THR A O 1
ATOM 711 N N . SER A 1 83 ? 8.996 8.721 -17.722 1.00 80.06 83 SER A N 1
ATOM 712 C CA . SER A 1 83 ? 9.833 7.888 -18.600 1.00 80.06 83 SER A CA 1
ATOM 713 C C . SER A 1 83 ? 9.337 7.818 -20.044 1.00 80.06 83 SER A C 1
ATOM 715 O O . SER A 1 83 ? 10.004 7.221 -20.885 1.00 80.06 83 SER A O 1
ATOM 717 N N . GLY A 1 84 ? 8.198 8.446 -20.344 1.00 82.88 84 GLY A N 1
ATOM 718 C CA . GLY A 1 84 ? 7.545 8.381 -21.647 1.00 82.88 84 GLY A CA 1
ATO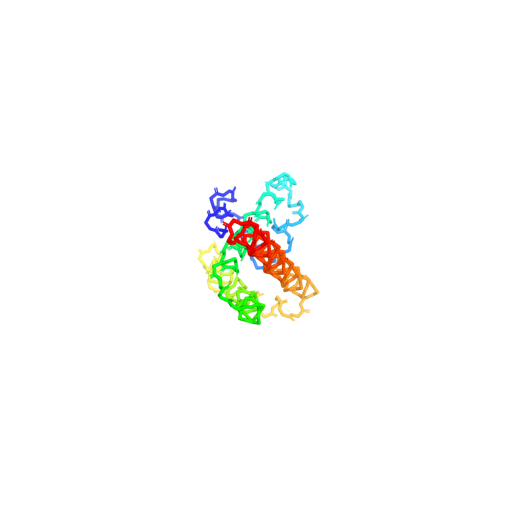M 719 C C . GLY A 1 84 ? 6.558 7.219 -21.767 1.00 82.88 84 GLY A C 1
ATOM 720 O O . GLY A 1 84 ? 6.492 6.317 -20.931 1.00 82.88 84 GLY A O 1
ATOM 721 N N . PHE A 1 85 ? 5.740 7.259 -22.820 1.00 86.44 85 PHE A N 1
ATOM 722 C CA . PHE A 1 85 ? 4.715 6.247 -23.059 1.00 86.44 85 PHE A CA 1
ATOM 723 C C . PHE A 1 85 ? 5.341 4.938 -23.560 1.00 86.44 85 PHE A C 1
ATOM 725 O O . PHE A 1 85 ? 5.652 4.805 -24.743 1.00 86.44 85 PHE A O 1
ATOM 732 N N . ASP A 1 86 ? 5.496 3.968 -22.657 1.00 85.62 86 ASP A N 1
ATOM 733 C CA . ASP A 1 86 ? 5.954 2.613 -22.966 1.00 85.62 86 ASP A CA 1
ATOM 734 C C . ASP A 1 86 ? 5.021 1.569 -22.324 1.00 85.62 86 ASP A C 1
ATOM 736 O O . ASP A 1 86 ? 4.854 1.502 -21.104 1.00 85.62 86 ASP A O 1
ATOM 740 N N . LEU A 1 87 ? 4.376 0.756 -23.165 1.00 87.38 87 LEU A N 1
ATOM 741 C CA . LEU A 1 87 ? 3.498 -0.340 -22.740 1.00 87.38 87 LEU A CA 1
ATOM 742 C C . LEU A 1 87 ? 4.264 -1.644 -22.489 1.00 87.38 87 LEU A C 1
ATOM 744 O O . LEU A 1 87 ? 3.756 -2.526 -21.795 1.00 87.38 87 LEU A O 1
ATOM 748 N N . VAL A 1 88 ? 5.479 -1.778 -23.026 1.00 90.19 88 VAL A N 1
ATOM 749 C CA . VAL A 1 88 ? 6.299 -2.986 -22.888 1.00 90.19 88 VAL A CA 1
ATOM 750 C C . VAL A 1 88 ? 6.681 -3.186 -21.427 1.00 90.19 88 VAL A C 1
ATOM 752 O O . VAL A 1 88 ? 6.524 -4.285 -20.900 1.00 90.19 88 VAL A O 1
ATOM 755 N N . GLN A 1 89 ? 7.091 -2.119 -20.737 1.00 86.38 89 GLN A N 1
ATOM 756 C CA . GLN A 1 89 ? 7.447 -2.181 -19.316 1.00 86.38 89 GLN A CA 1
ATOM 757 C C . GLN A 1 89 ? 6.262 -2.552 -18.416 1.00 86.38 89 GLN A C 1
ATOM 759 O O . GLN A 1 89 ? 6.435 -3.284 -17.443 1.00 86.38 89 GLN A O 1
ATOM 764 N N . ILE A 1 90 ? 5.042 -2.139 -18.774 1.00 87.12 90 ILE A N 1
ATOM 765 C CA . ILE A 1 90 ? 3.822 -2.561 -18.068 1.00 87.12 90 ILE A CA 1
ATOM 766 C C . ILE A 1 90 ? 3.555 -4.056 -18.302 1.00 87.12 90 ILE A C 1
ATOM 768 O O . ILE A 1 90 ? 3.183 -4.771 -17.375 1.00 87.12 90 ILE A O 1
ATOM 772 N N . GLY A 1 91 ? 3.791 -4.563 -19.515 1.00 87.94 91 GLY A N 1
ATOM 773 C CA . GLY A 1 91 ? 3.722 -6.001 -19.793 1.00 87.94 91 GLY A CA 1
ATOM 774 C C . GLY A 1 91 ? 4.743 -6.803 -18.978 1.00 87.94 91 GLY A C 1
ATOM 775 O O . GLY A 1 91 ? 4.392 -7.813 -18.368 1.00 87.94 91 GLY A O 1
ATOM 776 N N . ILE A 1 92 ? 5.988 -6.320 -18.906 1.00 89.06 92 ILE A N 1
ATOM 777 C CA . ILE A 1 92 ? 7.062 -6.933 -18.110 1.00 89.06 92 ILE A CA 1
ATOM 778 C C . ILE A 1 92 ? 6.695 -6.948 -16.623 1.00 89.06 92 ILE A C 1
ATOM 780 O O . ILE A 1 92 ? 6.897 -7.970 -15.965 1.00 89.06 92 ILE A O 1
ATOM 784 N N . PHE A 1 93 ? 6.093 -5.871 -16.110 1.00 90.06 93 PHE A N 1
ATOM 785 C CA . PHE A 1 93 ? 5.626 -5.795 -14.726 1.00 90.06 93 PHE A CA 1
ATOM 786 C C . PHE A 1 93 ? 4.742 -6.998 -14.359 1.00 90.06 93 PHE A C 1
ATOM 788 O O . PHE A 1 93 ? 5.004 -7.651 -13.352 1.00 90.06 93 PHE A O 1
ATOM 795 N N . PHE A 1 94 ? 3.776 -7.370 -15.207 1.00 90.00 94 PHE A N 1
ATOM 796 C CA . PHE A 1 94 ? 2.874 -8.501 -14.945 1.00 90.00 94 PHE A CA 1
ATOM 797 C C . PHE A 1 94 ? 3.500 -9.890 -15.067 1.00 90.00 94 PHE A C 1
ATOM 799 O O . PHE A 1 94 ? 2.927 -10.850 -14.564 1.00 90.00 94 PHE A O 1
ATOM 806 N N . ILE A 1 95 ? 4.643 -10.016 -15.734 1.00 91.62 95 ILE A N 1
ATOM 807 C CA . ILE A 1 95 ? 5.345 -11.298 -15.898 1.00 91.62 95 ILE A CA 1
ATOM 808 C C . ILE A 1 95 ? 6.442 -11.446 -14.830 1.00 91.62 95 ILE A C 1
ATOM 810 O O . ILE A 1 95 ? 6.865 -12.554 -14.503 1.00 91.62 95 ILE A O 1
ATOM 814 N N . SER A 1 96 ? 6.895 -10.332 -14.256 1.00 89.62 96 SER A N 1
ATOM 815 C CA . SER A 1 96 ? 7.958 -10.297 -13.258 1.00 89.62 96 SER A CA 1
ATOM 816 C C . SER A 1 96 ? 7.478 -10.656 -11.846 1.00 89.62 96 SER A C 1
ATOM 818 O O . SER A 1 96 ? 6.407 -10.248 -11.394 1.00 89.62 96 SER A O 1
ATOM 820 N N . LEU A 1 97 ? 8.333 -11.358 -11.096 1.00 88.81 97 LEU A N 1
ATOM 821 C CA . LEU A 1 97 ? 8.107 -11.655 -9.677 1.00 88.81 97 LEU A CA 1
ATOM 822 C C . LEU A 1 97 ? 8.018 -10.367 -8.837 1.00 88.81 97 LEU A C 1
ATOM 824 O O . LEU A 1 97 ? 7.185 -10.269 -7.937 1.00 88.81 97 LEU A O 1
ATOM 828 N N . GLU A 1 98 ? 8.818 -9.358 -9.180 1.00 86.31 98 GLU A N 1
ATOM 829 C CA . GLU A 1 98 ? 8.816 -8.038 -8.536 1.00 86.31 98 GLU A CA 1
ATOM 830 C C . GLU A 1 98 ? 7.468 -7.313 -8.667 1.00 86.31 98 GLU A C 1
ATOM 832 O O . GLU A 1 98 ? 7.008 -6.662 -7.723 1.00 86.31 98 GLU A O 1
ATOM 837 N N . GLY A 1 99 ? 6.787 -7.458 -9.808 1.00 87.44 99 GLY A N 1
ATOM 838 C CA . GLY A 1 99 ? 5.451 -6.899 -9.996 1.00 87.44 99 GLY A CA 1
ATOM 839 C C . GLY A 1 99 ? 4.418 -7.558 -9.085 1.00 87.44 99 GLY A C 1
ATOM 840 O O . GLY A 1 99 ? 3.654 -6.868 -8.406 1.00 87.44 99 GLY A O 1
ATOM 841 N N . TYR A 1 100 ? 4.448 -8.887 -8.963 1.00 91.06 100 TYR A N 1
ATOM 842 C CA . TYR A 1 100 ? 3.580 -9.603 -8.022 1.00 91.06 100 TYR A CA 1
ATOM 843 C C . TYR A 1 100 ? 3.869 -9.241 -6.560 1.00 91.06 100 TYR A C 1
ATOM 845 O O . TYR A 1 100 ? 2.929 -9.029 -5.788 1.00 91.06 100 TYR A O 1
ATOM 853 N N . LEU A 1 101 ? 5.146 -9.107 -6.181 1.00 90.75 101 LEU A N 1
ATOM 854 C CA . LEU A 1 101 ? 5.532 -8.631 -4.849 1.00 90.75 101 LEU A CA 1
ATOM 855 C C . LEU A 1 101 ? 5.008 -7.221 -4.580 1.00 90.75 101 LEU A C 1
ATOM 857 O O . LEU A 1 101 ? 4.478 -6.965 -3.501 1.00 90.75 101 LEU A O 1
ATOM 861 N N . THR A 1 102 ? 5.096 -6.325 -5.564 1.00 90.88 102 THR A N 1
ATOM 862 C CA . THR A 1 102 ? 4.534 -4.971 -5.481 1.00 90.88 102 THR A CA 1
ATOM 863 C C . THR A 1 102 ? 3.046 -4.995 -5.168 1.00 90.88 102 THR A C 1
ATOM 865 O O . THR A 1 102 ? 2.605 -4.350 -4.214 1.00 90.88 102 THR A O 1
ATOM 868 N N . ILE A 1 103 ? 2.272 -5.777 -5.921 1.00 92.12 103 ILE A N 1
ATOM 869 C CA . ILE A 1 103 ? 0.826 -5.899 -5.714 1.00 92.12 103 ILE A CA 1
ATOM 870 C C . ILE A 1 103 ? 0.536 -6.430 -4.307 1.00 92.12 103 ILE A C 1
ATOM 872 O O . ILE A 1 103 ? -0.286 -5.856 -3.590 1.00 92.12 103 ILE A O 1
ATOM 876 N N . LEU A 1 104 ? 1.226 -7.496 -3.895 1.00 93.06 104 LEU A N 1
ATOM 877 C CA . LEU A 1 104 ? 1.010 -8.150 -2.605 1.00 93.06 104 LEU A CA 1
ATOM 878 C C . LEU A 1 104 ? 1.342 -7.223 -1.433 1.00 93.06 104 LEU A C 1
ATOM 880 O O . LEU A 1 104 ? 0.577 -7.149 -0.473 1.00 93.06 104 LEU A O 1
ATOM 884 N N . ILE A 1 105 ? 2.444 -6.479 -1.519 1.00 91.25 105 ILE A N 1
ATOM 885 C CA . ILE A 1 105 ? 2.877 -5.542 -0.481 1.00 91.25 105 ILE A CA 1
ATOM 886 C C . ILE A 1 105 ? 1.897 -4.372 -0.345 1.00 91.25 105 ILE A C 1
ATOM 888 O O . ILE A 1 105 ? 1.482 -4.053 0.770 1.00 91.25 105 ILE A O 1
ATOM 892 N N . ILE A 1 106 ? 1.487 -3.754 -1.459 1.00 92.62 106 ILE A N 1
ATOM 893 C CA . ILE A 1 106 ? 0.513 -2.652 -1.431 1.00 92.62 106 ILE A CA 1
ATOM 894 C C . ILE A 1 106 ? -0.822 -3.152 -0.878 1.00 92.62 106 ILE A C 1
ATOM 896 O O . ILE A 1 106 ? -1.422 -2.497 -0.025 1.00 92.62 106 ILE A O 1
ATOM 900 N N . LEU A 1 107 ? -1.283 -4.324 -1.326 1.00 94.38 107 LEU A N 1
ATOM 901 C CA . LEU A 1 107 ? -2.487 -4.958 -0.796 1.00 94.38 107 LEU A CA 1
ATOM 902 C C . LEU A 1 107 ? -2.370 -5.199 0.712 1.00 94.38 107 LEU A C 1
ATOM 904 O O . LEU A 1 107 ? -3.281 -4.844 1.457 1.00 94.38 107 LEU A O 1
ATOM 908 N N . GLY A 1 108 ? -1.240 -5.738 1.167 1.00 92.88 108 GLY A N 1
ATOM 909 C CA . GLY A 1 108 ? -0.957 -5.978 2.578 1.00 92.88 108 GLY A CA 1
ATOM 910 C C . GLY A 1 108 ? -1.043 -4.701 3.413 1.00 92.88 108 GLY A C 1
ATOM 911 O O . GLY A 1 108 ? -1.791 -4.665 4.389 1.00 92.88 108 GLY A O 1
ATOM 912 N N . ILE A 1 109 ? -0.354 -3.629 3.007 1.00 92.75 109 ILE A N 1
ATOM 913 C CA . ILE A 1 109 ? -0.402 -2.332 3.704 1.00 92.75 109 ILE A CA 1
ATOM 914 C C . ILE A 1 109 ? -1.835 -1.798 3.754 1.00 92.75 109 ILE A C 1
ATOM 916 O O . ILE A 1 109 ? -2.298 -1.385 4.818 1.00 92.75 109 ILE A O 1
ATOM 920 N N . ASN A 1 110 ? -2.550 -1.828 2.629 1.00 94.12 110 ASN A N 1
ATOM 921 C CA . ASN A 1 110 ? -3.905 -1.296 2.541 1.00 94.12 110 ASN A CA 1
ATOM 922 C C . ASN A 1 110 ? -4.882 -2.065 3.439 1.00 94.12 110 ASN A C 1
ATOM 924 O O . ASN A 1 110 ? -5.672 -1.455 4.161 1.00 94.12 110 ASN A O 1
ATOM 928 N N . VAL A 1 111 ? -4.819 -3.399 3.431 1.00 93.62 111 VAL A N 1
ATOM 929 C CA . VAL A 1 111 ? -5.681 -4.253 4.256 1.00 93.62 111 VAL A CA 1
ATOM 930 C C . VAL A 1 111 ? -5.349 -4.097 5.738 1.00 93.62 111 VAL A C 1
ATOM 932 O O . VAL A 1 111 ? -6.263 -3.901 6.537 1.00 93.62 111 VAL A O 1
ATOM 935 N N . VAL A 1 112 ? -4.068 -4.115 6.119 1.00 94.25 112 VAL A N 1
ATOM 936 C CA . VAL A 1 112 ? -3.646 -3.928 7.519 1.00 94.25 112 VAL A CA 1
ATOM 937 C C . VAL A 1 112 ? -4.039 -2.538 8.025 1.00 94.25 112 VAL A C 1
ATOM 939 O O . VAL A 1 112 ? -4.545 -2.397 9.140 1.00 94.25 112 VAL A O 1
ATOM 942 N N . SER A 1 113 ? -3.879 -1.505 7.201 1.00 93.56 113 SER A N 1
ATOM 943 C CA . SER A 1 113 ? -4.312 -0.145 7.522 1.00 93.56 113 SER A CA 1
ATOM 944 C C . SER A 1 113 ? -5.830 -0.047 7.725 1.00 93.56 113 SER A C 1
ATOM 946 O O . SER A 1 113 ? -6.296 0.447 8.755 1.00 93.56 113 SER A O 1
ATOM 948 N N . ALA A 1 114 ? -6.625 -0.605 6.809 1.00 92.50 114 ALA A N 1
ATOM 949 C CA . ALA A 1 114 ? -8.081 -0.610 6.942 1.00 92.50 114 ALA A CA 1
ATOM 950 C C . ALA A 1 114 ? -8.562 -1.416 8.163 1.00 92.50 114 ALA A C 1
ATOM 952 O O . ALA A 1 114 ? -9.480 -1.010 8.885 1.00 92.50 114 ALA A O 1
ATOM 953 N N . PHE A 1 115 ? -7.908 -2.547 8.436 1.00 92.38 115 PHE A N 1
ATOM 954 C CA . PHE A 1 115 ? -8.202 -3.383 9.593 1.00 92.38 115 PHE A CA 1
ATOM 955 C C . PHE A 1 115 ? -7.920 -2.646 10.906 1.00 92.38 115 PHE A C 1
ATOM 957 O O . PHE A 1 115 ? -8.785 -2.583 11.781 1.00 92.38 115 PHE A O 1
ATOM 964 N N . THR A 1 116 ? -6.741 -2.033 11.032 1.00 92.75 116 THR A N 1
ATOM 965 C CA . THR A 1 116 ? -6.351 -1.275 12.232 1.00 92.75 116 THR A CA 1
ATOM 966 C C . THR A 1 116 ? -7.259 -0.070 12.476 1.00 92.75 116 THR A C 1
ATOM 968 O O . THR A 1 116 ? -7.707 0.130 13.607 1.00 92.75 116 THR A O 1
ATOM 971 N N . ALA A 1 117 ? -7.611 0.684 11.430 1.00 91.50 117 ALA A N 1
ATOM 972 C CA . ALA A 1 117 ? -8.559 1.796 11.514 1.00 91.50 117 ALA A CA 1
ATOM 973 C C . ALA A 1 117 ? -9.922 1.350 12.050 1.00 91.50 117 ALA A C 1
ATOM 975 O O . ALA A 1 117 ? -10.479 1.947 12.977 1.00 91.50 117 ALA A O 1
ATOM 976 N N . SER A 1 118 ? -10.437 0.258 11.495 1.00 88.56 118 SER A N 1
ATOM 977 C CA . SER A 1 118 ? -11.734 -0.285 11.877 1.00 88.56 118 SER A CA 1
ATOM 978 C C . SER A 1 118 ? -11.738 -0.835 13.301 1.00 88.56 118 SER A C 1
ATOM 980 O O . SER A 1 118 ? -12.668 -0.574 14.064 1.00 88.56 118 SER A O 1
ATOM 982 N N . TYR A 1 119 ? -10.674 -1.538 13.694 1.00 89.75 119 TYR A N 1
ATOM 983 C CA . TYR A 1 119 ? -10.503 -2.044 15.053 1.00 89.75 119 TYR A CA 1
ATOM 984 C C . TYR A 1 119 ? -10.488 -0.907 16.086 1.00 89.75 119 TYR A C 1
ATOM 986 O O . TYR A 1 119 ? -11.215 -0.956 17.082 1.00 89.75 119 TYR A O 1
ATOM 994 N N . ILE A 1 120 ? -9.720 0.158 15.824 1.00 90.06 120 ILE A N 1
ATOM 995 C CA . ILE A 1 120 ? -9.669 1.344 16.691 1.00 90.06 120 ILE A CA 1
ATOM 996 C C . ILE A 1 120 ? -11.051 1.992 16.796 1.00 90.06 120 ILE A C 1
ATOM 998 O O . ILE A 1 120 ? -11.497 2.303 17.901 1.00 90.06 120 ILE A O 1
ATOM 1002 N N . LYS A 1 121 ? -11.768 2.140 15.678 1.00 87.12 121 LYS A N 1
ATOM 1003 C CA . LYS A 1 121 ? -13.119 2.713 15.663 1.00 87.12 121 LYS A CA 1
ATOM 1004 C C . LYS A 1 121 ? -14.103 1.924 16.526 1.00 87.12 121 LYS A C 1
ATOM 1006 O O . LYS A 1 121 ? -14.850 2.524 17.299 1.00 87.12 121 LYS A O 1
ATOM 1011 N N . ILE A 1 122 ? -14.092 0.594 16.427 1.00 87.31 122 ILE A N 1
ATOM 1012 C CA . ILE A 1 122 ? -14.953 -0.282 17.235 1.00 87.31 122 ILE A CA 1
ATOM 1013 C C . ILE A 1 122 ? -14.640 -0.100 18.722 1.00 87.31 122 ILE A C 1
ATOM 1015 O O . ILE A 1 122 ? -15.554 0.115 19.520 1.00 87.31 122 ILE A O 1
ATOM 1019 N N . LYS A 1 123 ? -13.354 -0.113 19.089 1.00 88.25 123 LYS A N 1
ATOM 1020 C CA . LYS A 1 123 ? -12.914 0.053 20.479 1.00 88.25 123 LYS A CA 1
ATOM 1021 C C . LYS A 1 123 ? -13.304 1.422 21.048 1.00 88.25 123 LYS A C 1
ATOM 1023 O O . LYS A 1 123 ? -13.801 1.496 22.168 1.00 88.25 123 LYS A O 1
ATOM 1028 N N . LEU A 1 124 ? -13.145 2.496 20.272 1.00 87.12 124 LEU A N 1
ATOM 1029 C CA . LEU A 1 124 ? -13.563 3.844 20.672 1.00 87.12 124 LEU A CA 1
ATOM 1030 C C . LEU A 1 124 ? -15.082 3.936 20.859 1.00 87.12 124 LEU A C 1
ATOM 1032 O O . LEU A 1 124 ? -15.544 4.484 21.859 1.00 87.12 124 LEU A O 1
ATOM 1036 N N . LYS A 1 125 ? -15.864 3.354 19.941 1.00 86.00 125 LYS A N 1
ATOM 1037 C CA . LYS A 1 125 ? -17.328 3.329 20.043 1.00 86.00 125 LYS A CA 1
ATOM 1038 C C . LYS A 1 125 ? -17.790 2.598 21.305 1.00 86.00 125 LYS A C 1
ATOM 1040 O O . LYS A 1 125 ? -18.639 3.128 22.012 1.00 86.00 125 LYS A O 1
ATOM 1045 N N . GLN A 1 126 ? -17.193 1.444 21.614 1.00 86.75 126 GLN A N 1
ATOM 1046 C CA . GLN A 1 126 ? -17.493 0.669 22.823 1.00 86.75 126 GLN A CA 1
ATOM 1047 C C . GLN A 1 126 ? -17.211 1.457 24.110 1.00 86.75 126 GLN A C 1
ATOM 1049 O O . GLN A 1 126 ? -18.038 1.447 25.023 1.00 86.75 126 GLN A O 1
ATOM 1054 N N . SER A 1 127 ? -16.079 2.164 24.180 1.00 82.81 127 SER A N 1
ATOM 1055 C CA . SER A 1 127 ? -15.736 3.007 25.334 1.00 82.81 127 SER A CA 1
ATOM 1056 C C . SER A 1 127 ? -16.733 4.151 25.540 1.00 82.81 127 SER A C 1
ATOM 1058 O O . SER A 1 127 ? -17.114 4.435 26.673 1.00 82.81 127 SER A O 1
ATOM 1060 N N . LEU A 1 128 ? -17.203 4.775 24.456 1.00 82.25 128 LEU A N 1
ATOM 1061 C CA . LEU A 1 128 ? -18.193 5.853 24.523 1.00 82.25 128 LEU A CA 1
ATOM 1062 C C . LEU A 1 128 ? -19.574 5.358 24.975 1.00 82.25 128 LEU A C 1
ATOM 1064 O O . LEU A 1 128 ? -20.230 6.037 25.761 1.00 82.25 128 LEU A O 1
ATOM 1068 N N . THR A 1 129 ? -20.020 4.182 24.516 1.00 80.75 129 THR A N 1
ATOM 1069 C CA . THR A 1 129 ? -21.282 3.579 24.988 1.00 80.75 129 THR A CA 1
ATOM 1070 C C . THR A 1 129 ? -21.227 3.222 26.467 1.00 80.75 129 THR A C 1
ATOM 1072 O O . THR A 1 129 ? -22.145 3.584 27.194 1.00 80.75 129 THR A O 1
ATOM 1075 N N . LYS A 1 130 ? -20.122 2.628 26.941 1.00 74.44 130 LYS A N 1
ATOM 1076 C CA . LYS A 1 130 ? -19.945 2.325 28.371 1.00 74.44 130 LYS A CA 1
ATOM 1077 C C . LYS A 1 130 ? -20.010 3.579 29.239 1.00 74.44 130 LYS A C 1
ATOM 1079 O O . LYS A 1 130 ? -20.595 3.552 30.310 1.00 74.44 130 LYS A O 1
ATOM 1084 N N . HIS A 1 131 ? -19.432 4.690 28.780 1.00 64.12 131 HIS A N 1
ATOM 1085 C CA . HIS A 1 131 ? -19.484 5.939 29.537 1.00 64.12 131 HIS A CA 1
ATOM 1086 C C . HIS A 1 131 ? -20.895 6.546 29.579 1.00 64.12 131 HIS A C 1
ATOM 1088 O O . HIS A 1 131 ? -21.285 7.091 30.603 1.00 64.12 131 HIS A O 1
ATOM 1094 N N . LYS A 1 132 ? -21.684 6.407 28.504 1.00 63.88 132 LYS A N 1
ATOM 1095 C CA . LYS A 1 132 ? -23.089 6.845 28.488 1.00 63.88 132 LYS A CA 1
ATOM 1096 C C . LYS A 1 132 ? -23.983 6.027 29.421 1.00 63.88 132 LYS A C 1
ATOM 1098 O O . LYS A 1 132 ? -24.843 6.617 30.054 1.00 63.88 132 LYS A O 1
ATOM 1103 N N . GLU A 1 133 ? -23.768 4.716 29.526 1.00 64.00 133 GLU A N 1
ATOM 1104 C CA . GLU A 1 133 ? -24.520 3.841 30.444 1.00 64.00 133 GLU A CA 1
ATOM 1105 C C . GLU A 1 133 ? -24.208 4.105 31.926 1.00 64.00 133 GLU A C 1
ATOM 1107 O O . GLU A 1 133 ? -25.029 3.801 32.776 1.00 64.00 133 GLU A O 1
ATOM 1112 N N . ILE A 1 134 ? -23.046 4.681 32.252 1.00 64.81 134 ILE A N 1
ATOM 1113 C CA . ILE A 1 134 ? -22.674 5.035 33.636 1.00 64.81 134 ILE A CA 1
ATOM 1114 C C . ILE A 1 134 ? -23.315 6.364 34.085 1.00 64.81 134 ILE A C 1
ATOM 1116 O O . ILE A 1 134 ? -23.435 6.616 35.280 1.00 64.81 134 ILE A O 1
ATOM 1120 N N . ILE A 1 135 ? -23.689 7.234 33.142 1.00 59.47 135 ILE A N 1
ATOM 1121 C CA . ILE A 1 135 ? -24.212 8.586 33.419 1.00 59.47 135 ILE A CA 1
ATOM 1122 C C . ILE A 1 135 ? -25.754 8.607 33.500 1.00 59.47 135 ILE A C 1
ATOM 1124 O O . ILE A 1 135 ? -26.320 9.595 33.968 1.00 59.47 135 ILE A O 1
ATOM 1128 N N . LEU A 1 136 ? -26.427 7.545 33.044 1.00 52.75 136 LEU A N 1
ATOM 1129 C CA . LEU A 1 136 ? -27.886 7.429 32.916 1.00 52.75 136 LEU A CA 1
ATOM 1130 C C . LEU A 1 136 ? -28.460 6.546 34.030 1.00 52.75 136 LEU A C 1
ATOM 1132 O O . LEU A 1 136 ? -29.518 6.927 34.576 1.00 52.75 136 LEU A O 1
#

Solvent-accessible surface area (backbone atoms only — not comparable to full-atom values): 7167 Å² total; per-residue (Å²): 93,67,70,56,53,49,69,72,48,50,75,73,48,44,73,47,44,66,32,44,42,42,55,36,73,46,70,49,99,90,44,63,63,71,56,21,48,48,50,44,48,48,45,32,50,54,39,18,57,56,20,50,70,44,91,46,66,70,57,22,51,54,48,25,56,53,47,35,54,51,50,54,52,51,24,50,55,48,29,33,72,58,66,44,90,60,67,63,64,59,55,47,35,77,74,36,69,62,34,54,49,20,53,52,51,47,38,48,47,28,45,53,21,17,49,52,24,40,51,52,51,52,54,52,50,52,55,53,52,55,54,54,66,74,76,108

Mean predicted aligned error: 6.9 Å

Foldseek 3Di:
DVVLVCVVCPLPCALVLLLLVCQQQNDDVPDDRVVSVVVLVVLLVVLLVVLLPDPDLVVSLVVLLVVLVVSNVVSQVSNCVRHNDDCVSVVVLVVDPSNVVSSVVSSVSNNVSSVVSVVVNVVVVVVVVVVVVVVD

Secondary structure (DSSP, 8-state):
-HHHHHHHHGGGGGGGGT-HHHHHH---TTS-HHHHHHHHHHHHHHHHHHHHH-SSHHHHHHHHHHHHHHHHHHHHHHHHHHH-S-SHHHHHHHHSHHHHHHHHHHHHHHHHHHHHHHHHHHHHHHHHHHHHHHH-

Radius of gyration: 18.05 Å; Cα contacts (8 Å, |Δi|>4): 126; chains: 1; bounding box: 49×27×57 Å

Sequence (136 aa):
FFGFICNVYEYDIGVSILYLNQVLFMTSSNFPVSLSFLSSIILFLIIFFMSYREAFFEYAIRNSIWMTLLIIFQSWIWYWFTSGFDLVQIGIFFISLEGYLTILIILGINVVSAFTASYIKIKLKQSLTKHKEIIL

pLDDT: mean 82.54, std 10.8, range [52.75, 94.38]